Protein AF-A7TBE0-F1 (afdb_monomer_lite)

Radius of gyration: 13.87 Å; chains: 1; bounding box: 37×25×38 Å

Structure (mmCIF, N/CA/C/O backbone):
data_AF-A7TBE0-F1
#
_entry.id   AF-A7TBE0-F1
#
loop_
_atom_site.group_PDB
_atom_site.id
_atom_site.type_symbol
_atom_site.label_atom_id
_atom_site.label_alt_id
_atom_site.label_comp_id
_atom_site.label_asym_id
_atom_site.label_entity_id
_atom_site.label_seq_id
_atom_site.pdbx_PDB_ins_code
_atom_site.Cartn_x
_atom_site.Cartn_y
_atom_site.Cartn_z
_atom_site.occupancy
_atom_site.B_iso_or_equiv
_atom_site.auth_seq_id
_atom_site.auth_comp_id
_atom_site.auth_asym_id
_atom_site.auth_atom_id
_atom_site.pdbx_PDB_model_num
ATOM 1 N N . ASN A 1 1 ? -24.526 8.600 -1.212 1.00 87.75 1 ASN A N 1
ATOM 2 C CA . ASN A 1 1 ? -23.678 7.388 -1.228 1.00 87.75 1 ASN A CA 1
ATOM 3 C C . ASN A 1 1 ? -22.850 7.408 0.049 1.00 87.75 1 ASN A C 1
ATOM 5 O O . ASN A 1 1 ? -22.243 8.438 0.305 1.00 87.75 1 ASN A O 1
ATOM 9 N N . HIS A 1 2 ? -22.885 6.342 0.853 1.00 92.00 2 HIS A N 1
ATOM 10 C CA . HIS A 1 2 ? -22.177 6.249 2.141 1.00 92.00 2 HIS A CA 1
ATOM 11 C C . HIS A 1 2 ? -21.016 5.242 2.123 1.00 92.00 2 HIS A C 1
ATOM 13 O O . HIS A 1 2 ? -20.340 5.068 3.129 1.00 92.00 2 HIS A O 1
ATOM 19 N N . ASN A 1 3 ? -20.757 4.604 0.978 1.00 95.56 3 ASN A N 1
ATOM 20 C CA . ASN A 1 3 ? -19.673 3.642 0.820 1.00 95.56 3 ASN A CA 1
ATOM 21 C C . ASN A 1 3 ? -18.406 4.386 0.386 1.00 95.56 3 ASN A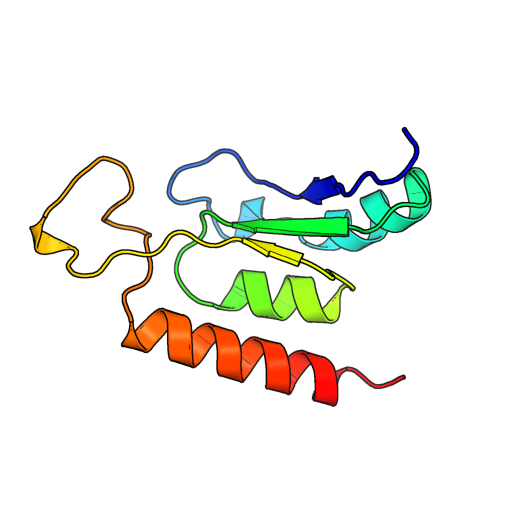 C 1
ATOM 23 O O . ASN A 1 3 ? -18.092 4.451 -0.802 1.00 95.56 3 ASN A O 1
ATOM 27 N N . ILE A 1 4 ? -17.736 5.014 1.352 1.00 97.12 4 ILE A N 1
ATOM 28 C CA . ILE A 1 4 ? -16.532 5.825 1.145 1.00 97.12 4 ILE A CA 1
ATOM 29 C C . ILE A 1 4 ? -15.374 5.198 1.926 1.00 97.12 4 ILE A C 1
ATOM 31 O O . ILE A 1 4 ? -15.546 4.795 3.076 1.00 97.12 4 ILE A O 1
ATOM 35 N N . ALA A 1 5 ? -14.198 5.145 1.303 1.00 98.31 5 ALA A N 1
ATOM 36 C CA . ALA A 1 5 ? -12.935 4.835 1.962 1.00 98.31 5 ALA A CA 1
ATOM 37 C C . ALA A 1 5 ? -11.954 5.998 1.767 1.00 98.31 5 ALA A C 1
ATOM 39 O O . ALA A 1 5 ? -11.985 6.663 0.730 1.00 98.31 5 ALA A O 1
ATOM 40 N N . LEU A 1 6 ? -11.092 6.244 2.755 1.00 98.62 6 LEU A N 1
ATOM 41 C CA . LEU A 1 6 ? -10.059 7.279 2.693 1.00 98.62 6 LEU A CA 1
ATOM 42 C C . LEU A 1 6 ? -8.671 6.648 2.736 1.00 98.62 6 LEU A C 1
ATOM 44 O O . LEU A 1 6 ? -8.303 5.988 3.705 1.00 98.62 6 LEU A O 1
ATOM 48 N N . LEU A 1 7 ? -7.878 6.880 1.695 1.00 98.75 7 LEU A N 1
ATOM 49 C CA . LEU A 1 7 ? -6.497 6.418 1.651 1.00 98.75 7 LEU A CA 1
ATOM 50 C C . LEU A 1 7 ? -5.571 7.555 2.058 1.00 98.75 7 LEU A C 1
ATOM 52 O O . LEU A 1 7 ? -5.553 8.617 1.435 1.00 98.75 7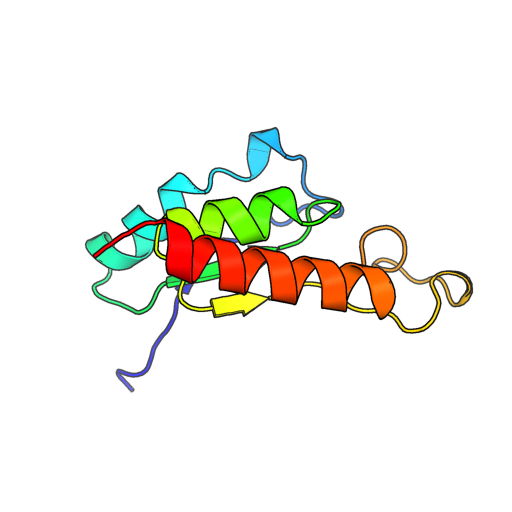 LEU A O 1
ATOM 56 N N . LYS A 1 8 ? -4.784 7.328 3.108 1.00 98.50 8 LYS A N 1
ATOM 57 C CA . LYS A 1 8 ? -3.675 8.209 3.437 1.00 98.50 8 LYS A CA 1
ATOM 58 C C . LYS A 1 8 ? -2.645 8.115 2.316 1.00 98.50 8 LYS A C 1
ATOM 60 O O . LYS A 1 8 ? -2.253 7.017 1.938 1.00 98.50 8 LYS A O 1
ATOM 65 N N . CYS A 1 9 ? -2.169 9.256 1.835 1.00 98.25 9 CYS A N 1
ATOM 66 C CA . CYS A 1 9 ? -1.201 9.334 0.747 1.00 98.25 9 CYS A CA 1
ATOM 67 C C . CYS A 1 9 ? -0.191 10.458 1.016 1.00 98.25 9 CYS A C 1
ATOM 69 O O . CYS A 1 9 ? -0.540 11.469 1.625 1.00 98.25 9 CYS A O 1
ATOM 71 N N . THR A 1 10 ? 1.063 10.255 0.609 1.00 97.88 10 THR A N 1
ATOM 72 C CA . THR A 1 10 ? 2.054 11.335 0.467 1.00 97.88 10 THR A CA 1
ATOM 73 C C . THR A 1 10 ? 2.287 11.524 -1.027 1.00 97.88 10 THR A C 1
ATOM 75 O O . THR A 1 10 ? 2.753 10.601 -1.694 1.00 97.88 10 THR A O 1
ATOM 78 N N . SER A 1 11 ? 1.951 12.699 -1.558 1.00 94.38 11 SER A N 1
ATOM 79 C CA . SER A 1 11 ? 2.035 13.001 -2.995 1.00 94.38 11 SER A CA 1
ATOM 80 C C . SER A 1 11 ? 3.457 13.388 -3.427 1.00 94.38 11 SER A C 1
ATOM 82 O O . SER A 1 11 ? 3.680 14.495 -3.912 1.00 94.38 11 SER A O 1
ATOM 84 N N . SER A 1 12 ? 4.404 12.466 -3.241 1.00 93.31 12 SER A N 1
ATOM 85 C CA . SER A 1 12 ? 5.827 12.581 -3.592 1.00 93.31 12 SER A CA 1
ATOM 86 C C . SER A 1 12 ? 6.288 11.270 -4.246 1.00 93.31 12 SER A C 1
ATOM 88 O O . SER A 1 12 ? 5.817 10.209 -3.846 1.00 93.31 12 SER A O 1
ATOM 90 N N . TYR A 1 13 ? 7.188 11.322 -5.237 1.00 94.50 13 TYR A N 1
ATOM 91 C CA . TYR A 1 13 ? 7.488 10.180 -6.120 1.00 94.50 13 TYR A CA 1
ATOM 92 C C . TYR A 1 13 ? 9.007 10.008 -6.363 1.00 94.50 13 TYR A C 1
ATOM 94 O O . TYR A 1 13 ? 9.563 10.681 -7.234 1.00 94.50 13 TYR A O 1
ATOM 102 N N . PRO A 1 14 ? 9.703 9.128 -5.614 1.00 94.94 14 PRO A N 1
ATOM 103 C CA . PRO A 1 14 ? 9.196 8.383 -4.462 1.00 94.94 14 PRO A CA 1
ATOM 104 C C . PRO A 1 14 ? 8.964 9.283 -3.242 1.00 94.94 14 PRO A C 1
ATOM 106 O O . PRO A 1 14 ? 9.642 10.293 -3.052 1.00 94.94 14 PRO A O 1
ATOM 109 N N . ALA A 1 15 ? 8.029 8.890 -2.381 1.00 96.88 15 ALA A N 1
ATOM 110 C CA . ALA A 1 15 ? 7.785 9.570 -1.118 1.00 96.88 15 ALA A CA 1
ATOM 111 C C . ALA A 1 15 ? 8.883 9.221 -0.092 1.00 96.88 15 ALA A C 1
ATOM 113 O O . ALA A 1 15 ? 9.176 8.032 0.096 1.00 96.88 15 ALA A O 1
ATOM 114 N N . PRO A 1 16 ? 9.480 10.218 0.593 1.00 97.62 16 PRO A N 1
ATOM 115 C CA . PRO A 1 16 ? 10.401 9.974 1.700 1.00 97.62 16 PRO A CA 1
ATOM 116 C C . PRO A 1 16 ? 9.717 9.197 2.830 1.00 97.62 16 PRO A C 1
ATOM 118 O O . PRO A 1 16 ? 8.544 9.422 3.142 1.00 97.62 16 PRO A O 1
ATOM 121 N N . ILE A 1 17 ? 10.440 8.270 3.461 1.00 97.25 17 ILE A N 1
ATOM 122 C CA . ILE A 1 17 ? 9.862 7.382 4.481 1.00 97.25 17 ILE A CA 1
ATOM 123 C C . ILE A 1 17 ? 9.459 8.151 5.748 1.00 97.25 17 ILE A C 1
ATOM 125 O O . ILE A 1 17 ? 8.457 7.835 6.387 1.00 97.25 17 ILE A O 1
ATOM 129 N N . GLU A 1 18 ? 10.200 9.204 6.076 1.00 97.19 18 GLU A N 1
ATOM 130 C CA . GLU A 1 18 ? 9.953 10.136 7.173 1.00 97.19 18 GLU A CA 1
ATOM 131 C C . GLU A 1 18 ? 8.688 10.984 6.964 1.00 97.19 18 GLU A C 1
ATOM 133 O O . GLU A 1 18 ? 8.045 11.382 7.933 1.00 97.19 18 GLU A O 1
ATOM 138 N N . GLU A 1 19 ? 8.269 11.185 5.712 1.00 97.44 19 GLU A N 1
ATOM 139 C CA . GLU A 1 19 ? 7.032 11.889 5.352 1.00 97.44 19 GLU A CA 1
ATOM 140 C C . GLU A 1 19 ? 5.825 10.946 5.256 1.00 97.44 19 GLU A C 1
ATOM 142 O O . GLU A 1 19 ? 4.695 11.378 5.008 1.00 97.44 19 GLU A O 1
ATOM 147 N N . ALA A 1 20 ? 6.030 9.640 5.450 1.00 97.75 20 ALA A N 1
ATOM 148 C CA . ALA A 1 20 ? 4.968 8.661 5.308 1.00 97.75 20 ALA A CA 1
ATOM 149 C C . ALA A 1 20 ? 3.882 8.844 6.384 1.00 97.75 20 ALA A C 1
ATOM 151 O O . ALA A 1 20 ? 2.710 8.741 6.058 1.00 97.75 20 ALA A O 1
ATOM 152 N N . ASN A 1 21 ? 4.216 9.152 7.642 1.00 97.56 21 ASN A N 1
ATOM 153 C CA . ASN A 1 21 ? 3.247 9.440 8.718 1.00 97.56 21 ASN A CA 1
ATOM 154 C C . ASN A 1 21 ? 2.032 8.473 8.776 1.00 97.56 21 ASN A C 1
ATOM 156 O O . ASN A 1 21 ? 0.879 8.862 8.570 1.00 97.56 21 ASN A O 1
ATOM 160 N N . MET A 1 22 ? 2.279 7.188 9.049 1.00 98.38 22 MET A N 1
ATOM 161 C CA . MET A 1 22 ? 1.219 6.164 9.072 1.00 98.38 22 MET A CA 1
ATOM 162 C C . MET A 1 22 ? 0.229 6.299 10.238 1.00 98.38 22 MET A C 1
ATOM 164 O O . MET A 1 22 ? -0.856 5.726 10.168 1.00 98.38 22 MET A O 1
ATOM 168 N N . CYS A 1 23 ? 0.525 7.107 11.264 1.00 98.06 23 CYS A N 1
ATOM 169 C CA . CYS A 1 23 ? -0.430 7.427 12.335 1.00 98.06 23 CYS A CA 1
ATOM 170 C C . CYS A 1 23 ? -1.745 8.011 11.786 1.00 98.06 23 CYS A C 1
ATOM 172 O O . CYS A 1 23 ? -2.814 7.791 12.353 1.00 98.06 23 CYS A O 1
ATOM 174 N N . MET A 1 24 ? -1.670 8.698 10.641 1.00 98.19 24 MET A N 1
ATOM 175 C CA . MET A 1 24 ? -2.821 9.265 9.941 1.00 98.19 24 MET A CA 1
ATOM 176 C C . MET A 1 24 ? -3.826 8.209 9.459 1.00 98.19 24 MET A C 1
ATOM 178 O O . MET A 1 24 ? -5.001 8.525 9.325 1.00 98.19 24 MET A O 1
ATOM 182 N N . VAL A 1 25 ? -3.416 6.958 9.215 1.00 98.50 25 VAL A N 1
ATOM 183 C CA . VAL A 1 25 ? -4.348 5.883 8.818 1.00 98.50 25 VAL A CA 1
ATOM 184 C C . VAL A 1 25 ? -5.418 5.684 9.893 1.00 98.50 25 VAL A C 1
ATOM 186 O O . VAL A 1 25 ? -6.611 5.667 9.585 1.00 98.50 25 VAL A O 1
ATOM 189 N N . LYS A 1 26 ? -4.995 5.591 11.157 1.00 97.62 26 LYS A N 1
ATOM 190 C CA . LYS A 1 26 ? -5.898 5.455 12.301 1.00 97.62 26 LYS A CA 1
ATOM 191 C C . LYS A 1 26 ? -6.741 6.716 12.503 1.00 97.62 26 LYS A C 1
ATOM 193 O O . LYS A 1 26 ? -7.957 6.621 12.634 1.00 97.62 26 LYS A O 1
ATOM 198 N N . ASP A 1 27 ? -6.108 7.887 12.442 1.00 98.44 27 ASP A N 1
ATOM 199 C CA . ASP A 1 27 ? -6.787 9.183 12.574 1.00 98.44 27 ASP A CA 1
ATOM 200 C C . ASP A 1 27 ? -7.903 9.377 11.533 1.00 98.44 27 ASP A C 1
ATOM 202 O O . ASP A 1 27 ? -9.005 9.793 11.882 1.00 98.44 27 ASP A O 1
ATOM 206 N N . LEU A 1 28 ? -7.662 9.027 10.263 1.00 98.56 28 LEU A N 1
ATOM 207 C CA . LEU A 1 28 ? -8.674 9.114 9.206 1.00 98.56 28 LEU A CA 1
ATOM 208 C C . LEU A 1 28 ? -9.869 8.190 9.473 1.00 98.56 28 LEU A C 1
ATOM 210 O O . LEU A 1 28 ? -11.008 8.605 9.261 1.00 98.56 28 LEU A O 1
ATOM 214 N N . ALA A 1 29 ? -9.625 6.961 9.942 1.00 98.31 29 ALA A N 1
ATOM 215 C CA . ALA A 1 29 ? -10.700 6.029 10.280 1.00 98.31 29 ALA A CA 1
ATOM 216 C C . ALA A 1 29 ? -11.571 6.568 11.422 1.00 98.31 29 ALA A C 1
ATOM 218 O O . ALA A 1 29 ? -12.794 6.593 11.301 1.00 98.31 29 ALA A O 1
ATOM 219 N N . GLU A 1 30 ? -10.947 7.038 12.504 1.00 98.06 30 GLU A N 1
ATOM 220 C CA . GLU A 1 30 ? -11.645 7.522 13.700 1.00 98.06 30 GLU A CA 1
ATOM 221 C C . GLU A 1 30 ? -12.370 8.847 13.446 1.00 98.06 30 GLU A C 1
ATOM 223 O O . GLU A 1 30 ? -13.548 8.985 13.775 1.00 98.06 30 GLU A O 1
ATOM 228 N N . ARG A 1 31 ? -11.696 9.819 12.819 1.00 98.38 31 ARG A N 1
ATOM 229 C CA . ARG A 1 31 ? -12.241 11.164 12.593 1.00 98.38 31 ARG A CA 1
ATOM 230 C C . ARG A 1 31 ? -13.443 11.159 11.657 1.00 98.38 31 ARG A C 1
ATOM 232 O O . ARG A 1 31 ? -14.363 11.950 11.851 1.00 98.38 31 ARG A O 1
ATOM 239 N N . PHE A 1 32 ? -13.417 10.314 10.630 1.00 97.81 32 PHE A N 1
ATOM 240 C CA . PHE A 1 32 ? -14.452 10.302 9.597 1.00 97.81 32 PHE A CA 1
ATOM 241 C C . PHE A 1 32 ? -15.408 9.111 9.702 1.00 97.81 32 PHE A C 1
ATOM 243 O O . PHE A 1 32 ? -16.399 9.087 8.978 1.00 97.81 32 PHE A O 1
ATOM 250 N N . ASN A 1 33 ? -15.158 8.162 10.614 1.00 97.38 33 ASN A N 1
ATOM 251 C CA . ASN A 1 33 ? -15.933 6.928 10.769 1.00 97.38 33 ASN A CA 1
ATOM 252 C C . ASN A 1 33 ? -16.086 6.167 9.436 1.00 97.38 33 ASN A C 1
ATOM 254 O O . ASN A 1 33 ? -17.189 5.822 9.007 1.00 97.38 33 ASN A O 1
ATOM 258 N N . VAL A 1 34 ? -14.958 5.952 8.756 1.00 98.12 34 VAL A N 1
ATOM 259 C CA . VAL A 1 34 ? -14.869 5.288 7.445 1.00 98.12 34 VAL A CA 1
ATOM 260 C C . VAL A 1 34 ? -13.773 4.231 7.439 1.00 98.12 34 VAL A C 1
ATOM 262 O O . VAL A 1 34 ? -12.883 4.220 8.289 1.00 98.12 34 VAL A O 1
ATOM 265 N N . ILE A 1 35 ? -13.797 3.366 6.426 1.00 98.31 35 ILE A N 1
ATOM 266 C CA . ILE A 1 35 ? -12.651 2.510 6.122 1.00 98.31 35 ILE A CA 1
ATOM 267 C C . ILE A 1 35 ? -11.477 3.405 5.715 1.00 98.31 35 ILE A C 1
ATOM 269 O O . ILE A 1 35 ? -11.610 4.222 4.802 1.00 98.31 35 ILE A O 1
ATOM 273 N N . SER A 1 36 ? -10.325 3.229 6.359 1.00 98.62 36 SER A N 1
ATOM 274 C CA . SER A 1 36 ? -9.088 3.887 5.953 1.00 98.62 36 SER A CA 1
ATOM 275 C C . SER A 1 36 ? -8.064 2.903 5.396 1.00 98.62 36 SER A C 1
ATOM 277 O O . SER A 1 36 ? -8.110 1.691 5.633 1.0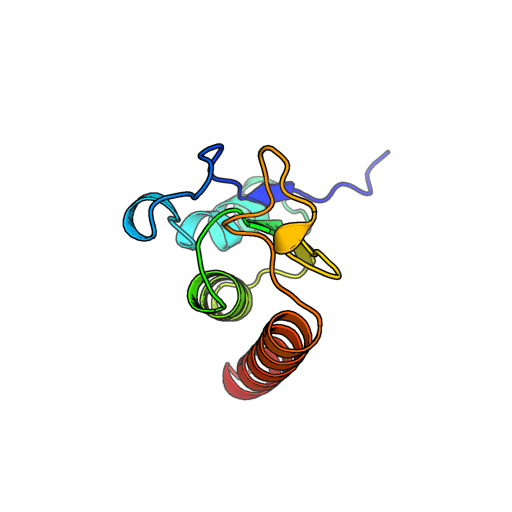0 98.62 36 SER A O 1
ATOM 279 N N . GLY A 1 37 ? -7.128 3.432 4.620 1.00 98.81 37 GLY A N 1
ATOM 280 C CA . GLY A 1 37 ? -6.039 2.664 4.041 1.00 98.81 37 GLY A CA 1
ATOM 281 C C . GLY A 1 37 ? -4.858 3.537 3.646 1.00 98.81 37 GLY A C 1
ATOM 282 O O . GLY A 1 37 ? -4.723 4.671 4.106 1.00 98.81 37 GLY A O 1
ATOM 283 N N . LEU A 1 38 ? -4.017 2.998 2.778 1.00 98.88 38 LEU A N 1
ATOM 284 C CA . LEU A 1 38 ? -2.802 3.615 2.271 1.00 98.88 38 LEU A CA 1
ATOM 285 C C . LEU A 1 38 ? -2.811 3.595 0.738 1.00 98.88 38 LEU A C 1
ATOM 287 O O . LEU A 1 38 ? -3.070 2.548 0.150 1.00 98.88 38 LEU A O 1
ATOM 291 N N . SER A 1 39 ? -2.466 4.725 0.123 1.00 98.69 39 SER A N 1
ATOM 292 C CA . SER A 1 39 ? -1.947 4.802 -1.248 1.00 98.69 39 SER A CA 1
ATOM 293 C C . SER A 1 39 ? -0.479 5.216 -1.155 1.00 98.69 39 SER A C 1
ATOM 295 O O . SER A 1 39 ? -0.152 6.240 -0.543 1.00 98.69 39 SER A O 1
ATOM 297 N N . ASP A 1 40 ? 0.409 4.332 -1.613 1.00 98.62 40 ASP A N 1
ATOM 298 C CA . ASP A 1 40 ? 1.827 4.354 -1.273 1.00 98.62 40 ASP A CA 1
ATOM 299 C C . ASP A 1 40 ? 2.744 4.642 -2.461 1.00 98.62 40 ASP A C 1
ATOM 301 O O . ASP A 1 40 ? 2.716 3.955 -3.486 1.00 98.62 40 ASP A O 1
ATOM 305 N N . HIS A 1 41 ? 3.655 5.588 -2.243 1.00 98.12 41 HIS A N 1
ATOM 306 C CA . HIS A 1 41 ? 4.698 5.985 -3.185 1.00 98.12 41 HIS A CA 1
ATOM 307 C C . HIS A 1 41 ? 6.106 5.852 -2.589 1.00 98.12 41 HIS A C 1
ATOM 309 O O . HIS A 1 41 ? 7.071 6.315 -3.196 1.00 98.12 41 HIS A O 1
ATOM 315 N N . THR A 1 42 ? 6.271 5.261 -1.396 1.00 98.31 42 THR A N 1
ATOM 316 C CA . THR A 1 42 ? 7.618 5.028 -0.855 1.00 9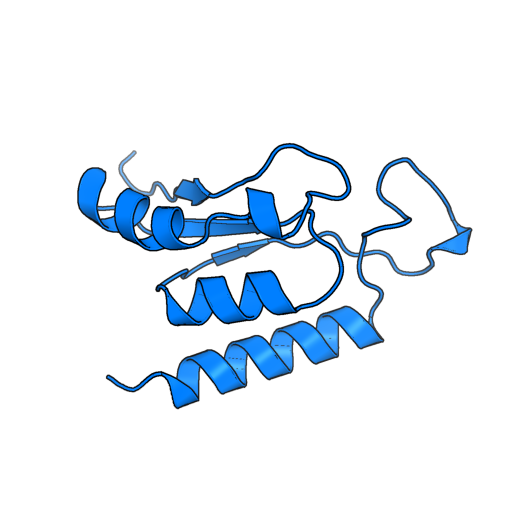8.31 42 THR A CA 1
ATOM 317 C C . THR A 1 42 ? 8.310 3.871 -1.569 1.00 98.31 42 THR A C 1
ATOM 319 O O . THR A 1 42 ? 7.681 3.035 -2.219 1.00 98.31 42 THR A O 1
ATOM 322 N N . MET A 1 43 ? 9.621 3.751 -1.377 1.00 97.94 43 MET A N 1
ATOM 323 C CA . MET A 1 43 ? 10.352 2.545 -1.767 1.00 97.94 43 MET A CA 1
ATOM 324 C C . MET A 1 43 ? 10.008 1.364 -0.847 1.00 97.94 43 MET A C 1
ATOM 326 O O . MET A 1 43 ? 9.803 1.538 0.356 1.00 97.94 43 MET A O 1
ATOM 330 N N . GLY A 1 44 ? 9.994 0.149 -1.403 1.00 97.50 44 GLY A N 1
ATOM 331 C CA . GLY A 1 44 ? 9.908 -1.096 -0.632 1.00 97.50 44 GLY A CA 1
ATOM 332 C C . GLY A 1 44 ? 8.587 -1.309 0.121 1.00 97.50 44 GLY A C 1
ATOM 333 O O . GLY A 1 44 ? 7.581 -0.657 -0.154 1.00 97.50 44 GLY A O 1
ATOM 334 N N . ALA A 1 45 ? 8.585 -2.276 1.044 1.00 98.62 45 ALA A N 1
ATOM 335 C CA . ALA A 1 45 ? 7.377 -2.804 1.692 1.00 98.62 45 ALA A CA 1
ATOM 336 C C . ALA A 1 45 ? 7.141 -2.301 3.129 1.00 98.62 45 ALA A C 1
ATOM 338 O O . ALA A 1 45 ? 6.108 -2.608 3.721 1.00 98.62 45 ALA A O 1
ATOM 339 N N . THR A 1 46 ? 8.067 -1.526 3.701 1.00 98.69 46 THR A N 1
ATOM 340 C CA . THR A 1 46 ? 7.995 -1.099 5.108 1.00 98.69 46 THR A CA 1
ATOM 341 C C . THR A 1 46 ? 6.714 -0.327 5.416 1.00 98.69 46 THR A C 1
ATOM 343 O O . THR A 1 46 ? 6.031 -0.633 6.391 1.00 98.69 46 THR A O 1
ATOM 346 N N . VAL A 1 47 ? 6.353 0.649 4.580 1.00 98.69 47 VAL A N 1
ATOM 347 C CA . VAL A 1 47 ? 5.179 1.504 4.812 1.00 98.69 47 VAL A CA 1
ATOM 348 C C . VAL A 1 47 ? 3.857 0.726 4.702 1.00 98.69 47 VAL A C 1
ATOM 350 O O . VAL A 1 47 ? 3.055 0.841 5.628 1.00 98.69 47 VAL A O 1
ATOM 353 N N . PRO A 1 48 ? 3.639 -0.145 3.696 1.00 98.81 48 PRO A N 1
ATOM 354 C CA . PRO A 1 48 ? 2.493 -1.056 3.651 1.00 98.81 48 PRO A CA 1
ATOM 355 C C . PRO A 1 48 ? 2.326 -1.929 4.902 1.00 98.81 48 PRO A C 1
ATOM 357 O O . PRO A 1 48 ? 1.214 -2.092 5.413 1.00 98.81 48 PRO A O 1
ATOM 360 N N . ILE A 1 49 ? 3.431 -2.462 5.431 1.00 98.75 49 ILE A N 1
ATOM 361 C CA . ILE A 1 49 ? 3.432 -3.295 6.641 1.00 98.75 49 ILE A CA 1
ATOM 362 C C . ILE A 1 49 ? 3.034 -2.463 7.868 1.00 98.75 49 ILE A C 1
ATOM 364 O O . ILE A 1 49 ? 2.145 -2.856 8.624 1.00 98.75 49 ILE A O 1
ATOM 368 N N . VAL A 1 50 ? 3.643 -1.286 8.048 1.00 98.56 50 VAL A N 1
ATOM 369 C CA . VAL A 1 50 ? 3.330 -0.385 9.170 1.00 98.56 50 VAL A CA 1
ATOM 370 C C . VAL A 1 50 ? 1.887 0.120 9.090 1.00 98.56 50 VAL A C 1
ATOM 372 O O . VAL A 1 50 ? 1.197 0.158 10.106 1.00 98.56 50 VAL A O 1
ATOM 375 N N . ALA A 1 51 ? 1.396 0.458 7.895 1.00 98.62 51 ALA A N 1
ATOM 376 C CA . ALA A 1 51 ? 0.007 0.860 7.684 1.00 98.62 51 ALA A CA 1
ATOM 377 C C . ALA A 1 51 ? -0.971 -0.239 8.106 1.00 98.62 51 ALA A C 1
ATOM 379 O O . ALA A 1 51 ? -1.959 0.045 8.781 1.00 98.62 51 ALA A O 1
ATOM 380 N N . THR A 1 52 ? -0.665 -1.492 7.754 1.00 98.50 52 THR A N 1
ATOM 381 C CA . THR A 1 52 ? -1.453 -2.667 8.156 1.00 98.50 52 THR A CA 1
ATOM 382 C C . THR A 1 52 ? -1.522 -2.778 9.678 1.00 98.50 52 THR A C 1
ATOM 384 O O . THR A 1 52 ? -2.612 -2.900 10.236 1.00 98.50 52 THR A O 1
ATOM 387 N N . ALA A 1 53 ? -0.382 -2.639 10.362 1.00 97.88 53 ALA A N 1
ATOM 388 C CA . ALA A 1 53 ? -0.326 -2.655 11.824 1.00 97.88 53 ALA A CA 1
ATOM 389 C C . ALA A 1 53 ? -1.091 -1.491 12.482 1.00 97.88 53 ALA A C 1
ATOM 391 O O . ALA A 1 53 ? -1.573 -1.623 13.604 1.00 97.88 53 ALA A O 1
ATOM 392 N N . LEU A 1 54 ? -1.242 -0.365 11.780 1.00 97.75 54 LEU A N 1
ATOM 393 C CA . LEU A 1 54 ? -2.002 0.805 12.231 1.00 97.75 54 LEU A CA 1
ATOM 394 C C . LEU A 1 54 ? -3.462 0.816 11.749 1.00 97.75 54 LEU A C 1
ATOM 396 O O . LEU A 1 54 ? -4.152 1.826 11.889 1.00 97.75 54 LEU A O 1
ATOM 400 N N . GLY A 1 55 ? -3.953 -0.314 11.234 1.00 97.12 55 GLY A N 1
ATOM 401 C CA . GLY A 1 55 ? -5.370 -0.531 10.956 1.00 97.12 55 GLY A CA 1
ATOM 402 C C . GLY A 1 55 ? -5.806 -0.276 9.515 1.00 97.12 55 GLY A C 1
ATOM 403 O O . GLY A 1 55 ? -7.009 -0.336 9.252 1.00 97.12 55 GLY A O 1
ATOM 404 N N . ALA A 1 56 ? -4.877 -0.040 8.580 1.00 98.44 56 ALA A N 1
ATOM 405 C CA . ALA A 1 56 ? -5.205 0.071 7.159 1.00 98.44 56 ALA A CA 1
ATOM 406 C C . ALA A 1 56 ? -5.951 -1.181 6.681 1.00 98.44 56 ALA A C 1
ATOM 408 O O . ALA A 1 56 ? -5.524 -2.310 6.926 1.00 98.44 56 ALA A O 1
ATOM 409 N N . LYS A 1 57 ? -7.058 -0.983 5.962 1.00 98.19 57 LYS A N 1
ATOM 410 C CA . LYS A 1 57 ? -7.838 -2.070 5.342 1.00 98.19 57 LYS A CA 1
ATOM 411 C C . LYS A 1 57 ? -7.643 -2.165 3.833 1.00 98.19 57 LYS A C 1
ATOM 413 O O . LYS A 1 57 ? -8.089 -3.128 3.217 1.00 98.19 57 LYS A O 1
ATOM 418 N N . ILE A 1 58 ? -6.990 -1.167 3.246 1.00 98.75 58 ILE A N 1
ATOM 419 C CA . ILE A 1 58 ? -6.683 -1.078 1.821 1.00 98.75 58 ILE A CA 1
ATOM 420 C C . ILE A 1 58 ? -5.224 -0.644 1.702 1.00 98.75 58 ILE A C 1
ATOM 422 O O . ILE A 1 58 ? -4.818 0.311 2.363 1.00 98.75 58 ILE A O 1
ATOM 426 N N . ILE A 1 59 ? -4.458 -1.345 0.872 1.00 98.88 59 ILE A N 1
ATOM 427 C CA . ILE A 1 59 ? -3.094 -0.985 0.488 1.00 98.88 59 ILE A CA 1
ATOM 428 C C . ILE A 1 59 ? -3.080 -0.867 -1.033 1.00 98.88 59 ILE A C 1
ATOM 430 O O . ILE A 1 59 ? -3.402 -1.827 -1.732 1.00 98.88 59 ILE A O 1
ATOM 434 N N . GLU A 1 60 ? -2.696 0.298 -1.531 1.00 98.81 60 GLU A N 1
ATOM 435 C CA . GLU A 1 60 ? -2.451 0.572 -2.940 1.00 98.81 60 GLU A CA 1
ATOM 436 C C . GLU A 1 60 ? -0.960 0.872 -3.132 1.00 98.81 60 GLU A C 1
ATOM 438 O O . GLU A 1 60 ? -0.357 1.604 -2.345 1.00 98.81 60 GLU A O 1
ATOM 443 N N . LYS A 1 61 ? -0.356 0.262 -4.155 1.00 98.62 61 LYS A N 1
ATOM 444 C CA . LYS A 1 61 ? 1.077 0.334 -4.447 1.00 98.62 61 LYS A CA 1
ATOM 445 C C . LYS A 1 61 ? 1.285 0.239 -5.953 1.00 98.62 61 LYS A C 1
ATOM 447 O O . LYS A 1 61 ? 0.630 -0.569 -6.612 1.00 98.62 61 LYS A O 1
ATOM 452 N N . HIS A 1 62 ? 2.217 1.024 -6.484 1.00 98.12 62 HIS A N 1
ATOM 453 C CA . HIS A 1 62 ? 2.575 0.942 -7.896 1.00 98.12 62 HIS A CA 1
ATOM 454 C C . HIS A 1 62 ? 3.221 -0.405 -8.243 1.00 98.12 62 HIS A C 1
ATOM 456 O O . HIS A 1 62 ? 4.054 -0.928 -7.497 1.00 98.12 62 HIS A O 1
ATOM 462 N N . PHE A 1 63 ? 2.856 -0.932 -9.409 1.00 98.12 63 PHE A N 1
ATOM 463 C CA . PHE A 1 63 ? 3.304 -2.217 -9.930 1.00 98.12 63 PHE A CA 1
ATOM 464 C C . PHE A 1 63 ? 3.816 -2.066 -11.362 1.00 98.12 63 PHE A C 1
ATOM 466 O O . PHE A 1 63 ? 3.227 -1.332 -12.156 1.00 98.12 63 PHE A O 1
ATOM 473 N N . ILE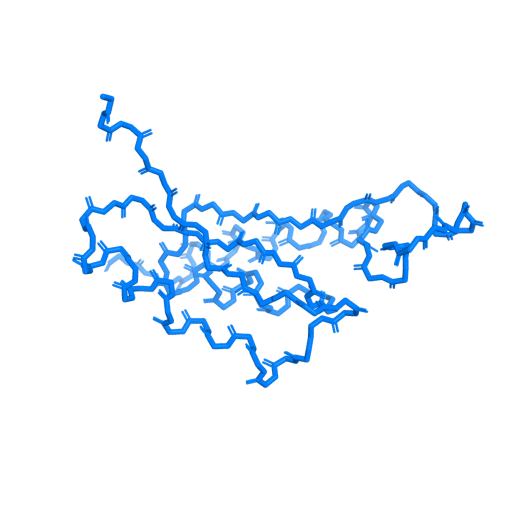 A 1 64 ? 4.880 -2.787 -11.711 1.00 97.62 64 ILE A N 1
ATOM 474 C CA . ILE A 1 64 ? 5.431 -2.811 -13.066 1.00 97.62 64 ILE A CA 1
ATOM 475 C C . ILE A 1 64 ? 5.964 -4.202 -13.415 1.00 97.62 64 ILE A C 1
ATOM 477 O O . ILE A 1 64 ? 6.567 -4.868 -12.587 1.00 97.62 64 ILE A O 1
ATOM 481 N N . LEU A 1 65 ? 5.769 -4.648 -14.656 1.00 96.75 65 LEU A N 1
ATOM 482 C CA . LEU A 1 65 ? 6.301 -5.941 -15.105 1.00 96.75 65 LEU A CA 1
ATOM 483 C C . LEU A 1 65 ? 7.822 -5.897 -15.298 1.00 96.75 65 LEU A C 1
ATOM 485 O O . LEU A 1 65 ? 8.526 -6.826 -14.916 1.00 96.75 65 LEU A O 1
ATOM 489 N N . ASP A 1 66 ? 8.325 -4.800 -15.862 1.00 93.69 66 ASP A N 1
ATOM 490 C CA . ASP A 1 66 ? 9.749 -4.567 -16.078 1.00 93.69 66 ASP A CA 1
ATOM 491 C C . ASP A 1 66 ? 10.064 -3.070 -15.963 1.00 93.69 66 ASP A C 1
ATOM 493 O O . ASP A 1 66 ? 9.514 -2.241 -16.689 1.00 93.69 66 ASP A O 1
ATOM 497 N N . ARG A 1 67 ? 10.982 -2.716 -15.057 1.00 93.56 67 ARG A N 1
ATOM 498 C CA . ARG A 1 67 ? 11.430 -1.331 -14.852 1.00 93.56 67 ARG A CA 1
ATOM 499 C C . ARG A 1 67 ? 12.189 -0.762 -16.048 1.00 93.56 67 ARG A C 1
ATOM 501 O O . ARG A 1 67 ? 12.260 0.458 -16.178 1.00 93.56 67 ARG A O 1
ATOM 508 N N . SER A 1 68 ? 12.732 -1.613 -16.922 1.00 94.12 68 SER A N 1
ATOM 509 C CA . SER A 1 68 ? 13.445 -1.187 -18.130 1.00 94.12 68 SER A CA 1
ATOM 510 C C . SER A 1 68 ? 12.540 -0.460 -19.134 1.00 94.12 68 SER A C 1
ATOM 512 O O . SER A 1 68 ? 13.028 0.362 -19.907 1.00 94.12 68 SER A O 1
ATOM 514 N N . ILE A 1 69 ? 11.219 -0.687 -19.058 1.00 91.19 69 ILE A N 1
ATOM 515 C CA . ILE A 1 69 ? 10.197 0.024 -19.845 1.00 91.19 69 ILE A CA 1
ATOM 516 C C . ILE A 1 69 ? 10.236 1.538 -19.557 1.00 91.19 69 ILE A C 1
ATOM 518 O O . ILE A 1 69 ? 9.882 2.346 -20.417 1.00 91.19 69 ILE A O 1
ATOM 522 N N . GLY A 1 70 ? 10.715 1.933 -18.373 1.00 91.31 70 GLY A N 1
ATOM 523 C CA . GLY A 1 70 ? 10.794 3.325 -17.954 1.00 91.31 70 GLY A CA 1
ATOM 524 C C . GLY A 1 70 ? 9.419 3.938 -17.682 1.00 91.31 70 GLY A C 1
ATOM 525 O O . GLY A 1 70 ? 8.433 3.242 -17.450 1.00 91.31 70 GLY A O 1
ATOM 526 N N . GLY A 1 71 ? 9.366 5.268 -17.680 1.00 93.25 71 GLY A N 1
ATOM 527 C CA . GLY A 1 71 ? 8.188 6.037 -17.280 1.00 93.25 71 GLY A CA 1
ATOM 528 C C . GLY A 1 71 ? 8.371 6.720 -15.922 1.00 93.25 71 GLY A C 1
ATOM 529 O O . GLY A 1 71 ? 9.291 6.375 -15.175 1.00 93.25 71 GLY A O 1
ATOM 530 N N . PRO A 1 72 ? 7.520 7.712 -15.608 1.00 92.19 72 PRO A N 1
ATOM 531 C CA . PRO A 1 72 ? 7.678 8.552 -14.420 1.00 92.19 72 PRO A CA 1
ATOM 532 C C . PRO A 1 72 ? 7.635 7.752 -13.111 1.00 92.19 72 PRO A C 1
ATOM 534 O O . PRO A 1 72 ? 8.308 8.127 -12.155 1.00 92.19 72 PRO A O 1
ATOM 537 N N . ASP A 1 73 ? 6.932 6.614 -13.107 1.00 95.06 73 ASP A N 1
ATOM 538 C CA . ASP A 1 73 ? 6.697 5.820 -11.899 1.00 95.06 73 ASP A CA 1
ATOM 539 C C . ASP A 1 73 ? 7.574 4.563 -11.784 1.00 95.06 73 ASP A C 1
ATOM 541 O O . ASP A 1 73 ? 7.520 3.829 -10.793 1.00 95.06 73 ASP A O 1
ATOM 545 N N . ALA A 1 74 ? 8.393 4.273 -12.799 1.00 95.38 74 ALA A N 1
ATOM 546 C CA . ALA A 1 74 ? 9.082 2.987 -12.915 1.00 95.38 74 ALA A CA 1
ATOM 547 C C . ALA A 1 74 ? 10.103 2.734 -11.796 1.00 95.38 74 ALA A C 1
ATOM 549 O O . ALA A 1 74 ? 10.279 1.595 -11.366 1.00 95.38 74 ALA A O 1
ATOM 550 N N . SER A 1 75 ? 10.770 3.783 -11.308 1.00 92.56 75 SER A N 1
ATOM 551 C CA . SER A 1 75 ? 11.854 3.659 -10.326 1.00 92.56 75 SER A CA 1
ATOM 552 C C . SER A 1 75 ? 11.382 3.163 -8.956 1.00 92.56 75 SER A C 1
ATOM 554 O O . SER A 1 75 ? 12.144 2.478 -8.275 1.00 92.56 75 SER A O 1
ATOM 556 N N . PHE A 1 76 ? 10.140 3.466 -8.568 1.00 94.38 76 PHE A N 1
ATOM 557 C CA . PHE A 1 76 ? 9.575 3.102 -7.263 1.00 94.38 76 PHE A CA 1
ATOM 558 C C . PHE A 1 76 ? 8.437 2.076 -7.336 1.00 94.38 76 PHE A C 1
ATOM 560 O O . PHE A 1 76 ? 8.055 1.514 -6.308 1.00 94.38 76 PHE A O 1
ATOM 567 N N . SER A 1 77 ? 7.922 1.790 -8.535 1.00 97.81 77 SER A N 1
ATOM 568 C CA . SER A 1 77 ? 7.002 0.674 -8.773 1.00 97.81 77 SER A CA 1
ATOM 569 C C . SER A 1 77 ? 7.649 -0.657 -8.390 1.00 97.81 77 SER A C 1
ATOM 571 O O . SER A 1 77 ? 8.831 -0.874 -8.666 1.00 97.81 77 SER A O 1
ATOM 573 N N . MET A 1 78 ? 6.882 -1.560 -7.781 1.00 98.19 78 MET A N 1
ATOM 574 C CA . MET A 1 78 ? 7.334 -2.917 -7.461 1.00 98.19 78 MET A CA 1
ATOM 575 C C . MET A 1 78 ? 7.177 -3.851 -8.655 1.00 98.19 78 MET A C 1
ATOM 577 O O . MET A 1 78 ? 6.168 -3.788 -9.357 1.00 98.19 78 MET A O 1
ATOM 581 N N . ASN A 1 79 ? 8.144 -4.742 -8.856 1.00 97.81 79 ASN A N 1
ATOM 582 C CA . ASN A 1 79 ? 7.978 -5.853 -9.789 1.00 97.81 79 ASN A CA 1
ATOM 583 C C . ASN A 1 79 ? 7.176 -7.013 -9.168 1.00 97.81 79 ASN A C 1
ATOM 585 O O . ASN A 1 79 ? 6.772 -6.954 -8.006 1.00 97.81 79 ASN A O 1
ATOM 589 N N . GLU A 1 80 ? 6.934 -8.073 -9.943 1.00 98.06 80 GLU A N 1
ATOM 590 C CA . GLU A 1 80 ? 6.188 -9.258 -9.492 1.00 98.06 80 GLU A CA 1
ATOM 591 C C . GLU A 1 80 ? 6.749 -9.884 -8.210 1.00 98.06 80 GLU A C 1
ATOM 593 O O . GLU A 1 80 ? 5.990 -10.175 -7.280 1.00 98.06 80 GLU A O 1
ATOM 598 N N . GLU A 1 81 ? 8.068 -10.045 -8.126 1.00 98.38 81 GLU A N 1
ATOM 599 C CA . GLU A 1 81 ? 8.735 -10.651 -6.972 1.00 98.38 81 GLU A CA 1
ATOM 600 C C . GLU A 1 81 ? 8.574 -9.790 -5.710 1.00 98.38 81 GLU A C 1
ATOM 602 O O . GLU A 1 81 ? 8.133 -10.273 -4.663 1.00 98.38 81 GLU A O 1
ATOM 607 N N . GLU A 1 82 ? 8.868 -8.495 -5.812 1.00 98.56 82 GLU A N 1
ATOM 608 C CA . GLU A 1 82 ? 8.789 -7.553 -4.694 1.00 98.56 82 GLU A CA 1
ATOM 609 C C . GLU A 1 82 ? 7.349 -7.336 -4.226 1.00 98.56 82 GLU A C 1
ATOM 611 O O . GLU A 1 82 ? 7.093 -7.284 -3.021 1.00 98.56 82 GLU A O 1
ATOM 616 N N . PHE A 1 83 ? 6.398 -7.239 -5.159 1.00 98.75 83 PHE A N 1
ATOM 617 C CA . PHE A 1 83 ? 4.984 -7.082 -4.832 1.00 98.75 83 PHE A CA 1
ATOM 618 C C . PHE A 1 83 ? 4.452 -8.341 -4.138 1.00 98.75 83 PHE A C 1
ATOM 620 O O . PHE A 1 83 ? 3.752 -8.244 -3.129 1.00 98.75 83 PHE A O 1
ATOM 627 N N . THR A 1 84 ? 4.842 -9.531 -4.609 1.00 98.75 84 THR A N 1
ATOM 628 C CA . THR A 1 84 ? 4.507 -10.805 -3.952 1.00 98.75 8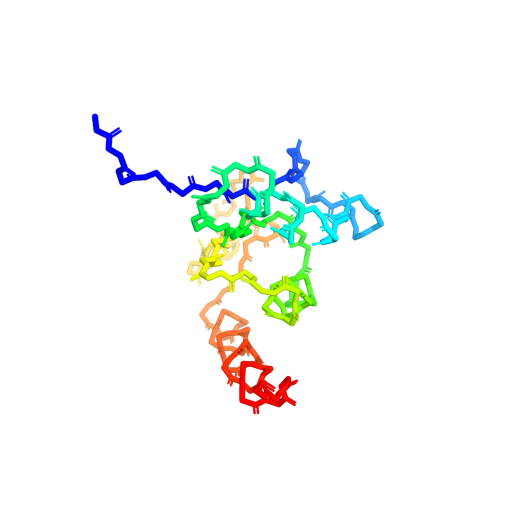4 THR A CA 1
ATOM 629 C C . THR A 1 84 ? 5.074 -10.863 -2.533 1.00 98.75 84 THR A C 1
ATOM 631 O O . THR A 1 84 ? 4.359 -11.222 -1.591 1.00 98.75 84 THR A O 1
ATOM 634 N N . ALA A 1 85 ? 6.334 -10.457 -2.351 1.00 98.88 85 ALA A N 1
ATOM 635 C CA . ALA A 1 85 ? 6.966 -10.384 -1.037 1.00 98.88 85 ALA A CA 1
ATOM 636 C C . ALA A 1 85 ? 6.257 -9.380 -0.108 1.00 98.88 85 ALA A C 1
ATOM 638 O O . ALA A 1 85 ? 6.001 -9.698 1.056 1.00 98.88 85 ALA A O 1
ATOM 639 N N . MET A 1 86 ? 5.870 -8.206 -0.622 1.00 98.81 86 MET A N 1
ATOM 640 C CA . MET A 1 86 ? 5.092 -7.208 0.118 1.00 98.81 86 MET A CA 1
ATOM 641 C C . MET A 1 86 ? 3.742 -7.775 0.565 1.00 98.81 86 MET A C 1
ATOM 643 O O . MET A 1 86 ? 3.394 -7.654 1.738 1.00 98.81 86 MET A O 1
ATOM 647 N N . VAL A 1 87 ? 2.989 -8.419 -0.334 1.00 98.88 87 VAL A N 1
ATOM 648 C CA . VAL A 1 87 ? 1.686 -9.022 -0.007 1.00 98.88 87 VAL A CA 1
ATOM 649 C C . VAL A 1 87 ? 1.835 -10.071 1.091 1.00 98.88 87 VAL A C 1
ATOM 651 O O . VAL A 1 87 ? 1.055 -10.070 2.045 1.00 98.88 87 VAL A O 1
ATOM 654 N N . LYS A 1 88 ? 2.850 -10.938 0.999 1.00 98.88 88 LYS A N 1
ATOM 655 C CA . LYS A 1 88 ? 3.136 -11.928 2.043 1.00 98.88 88 LYS A CA 1
ATOM 656 C C . LYS A 1 88 ? 3.387 -11.252 3.393 1.00 98.88 88 LYS A C 1
ATOM 658 O O . LYS A 1 88 ? 2.727 -11.607 4.367 1.00 98.88 88 LYS A O 1
ATOM 663 N N . ALA A 1 89 ? 4.266 -10.252 3.437 1.00 98.88 89 ALA A N 1
ATOM 664 C CA . ALA A 1 89 ? 4.601 -9.541 4.668 1.00 98.88 89 ALA A CA 1
ATOM 665 C C . ALA A 1 89 ? 3.399 -8.782 5.263 1.00 98.88 89 ALA A C 1
ATOM 667 O O . ALA A 1 89 ? 3.202 -8.801 6.475 1.00 98.88 89 ALA A O 1
ATOM 668 N N . VAL A 1 90 ? 2.549 -8.174 4.427 1.00 98.81 90 VAL A N 1
ATOM 669 C CA . VAL A 1 90 ? 1.286 -7.545 4.855 1.00 98.81 90 VAL A CA 1
ATOM 670 C C . VAL A 1 90 ? 0.357 -8.569 5.512 1.00 98.81 90 VAL A C 1
ATOM 672 O O . VAL A 1 90 ? -0.185 -8.308 6.584 1.00 98.81 90 VAL A O 1
ATOM 675 N N . ARG A 1 91 ? 0.204 -9.763 4.925 1.00 98.62 91 ARG A N 1
ATOM 676 C CA . ARG A 1 91 ? -0.631 -10.833 5.501 1.00 98.62 91 ARG A CA 1
ATOM 677 C C . ARG A 1 91 ? -0.044 -11.441 6.768 1.00 98.62 91 ARG A C 1
ATOM 679 O O . ARG A 1 91 ? -0.793 -11.885 7.634 1.00 98.62 91 ARG A O 1
ATOM 686 N N . GLU A 1 92 ? 1.276 -11.490 6.886 1.00 98.62 92 GLU A N 1
ATOM 687 C CA . GLU A 1 92 ? 1.946 -11.891 8.123 1.00 98.62 92 GLU A CA 1
ATOM 688 C C . GLU A 1 92 ? 1.738 -10.845 9.223 1.00 98.62 92 GLU A C 1
ATOM 690 O O . GLU A 1 92 ? 1.358 -11.210 10.333 1.00 98.62 92 GLU A O 1
ATOM 695 N N . ALA A 1 93 ? 1.883 -9.555 8.904 1.00 98.38 93 ALA A N 1
ATOM 696 C CA . ALA A 1 93 ? 1.618 -8.460 9.833 1.00 98.38 93 ALA A CA 1
ATOM 697 C C . ALA A 1 93 ? 0.160 -8.459 10.316 1.00 98.38 93 ALA A C 1
ATOM 699 O O . ALA A 1 93 ? -0.077 -8.389 11.517 1.00 98.38 93 ALA A O 1
ATOM 700 N N . GLU A 1 94 ? -0.806 -8.635 9.409 1.00 97.31 94 GLU A N 1
ATOM 701 C CA . GLU A 1 94 ? -2.233 -8.765 9.744 1.00 97.31 94 GLU A CA 1
ATOM 702 C C . GLU A 1 94 ? -2.497 -9.878 10.771 1.00 97.31 94 GLU A C 1
ATOM 704 O O . GLU A 1 94 ? -3.309 -9.704 11.674 1.00 97.31 94 GLU A O 1
ATOM 709 N N . LYS A 1 95 ? -1.788 -11.010 10.678 1.00 97.50 95 LYS A N 1
ATOM 710 C CA . LYS A 1 95 ? -1.900 -12.110 11.651 1.00 97.50 95 LYS A CA 1
ATOM 711 C C . LYS A 1 95 ? -1.147 -11.837 12.954 1.00 97.50 95 LYS A C 1
ATOM 713 O O . LYS A 1 95 ? -1.525 -12.371 13.993 1.00 97.50 95 LYS A O 1
ATOM 718 N N . ALA A 1 96 ? -0.063 -11.068 12.894 1.00 97.94 96 ALA A N 1
ATOM 719 C CA . ALA A 1 96 ? 0.844 -10.849 14.017 1.00 97.94 96 ALA A CA 1
ATOM 720 C C . ALA A 1 96 ? 0.390 -9.736 14.974 1.00 97.94 96 ALA A C 1
ATOM 722 O O . ALA A 1 96 ? 0.800 -9.747 16.132 1.00 97.94 96 ALA A O 1
ATOM 723 N N . ILE A 1 97 ? -0.434 -8.785 14.520 1.00 95.12 97 ILE A N 1
ATOM 724 C CA . ILE A 1 97 ? -0.803 -7.601 15.320 1.00 95.12 97 ILE A CA 1
ATOM 725 C C . ILE A 1 97 ? -1.688 -7.918 16.537 1.00 95.12 97 ILE A C 1
ATOM 727 O O . ILE A 1 97 ? -1.741 -7.118 17.468 1.00 95.12 97 ILE A O 1
ATOM 731 N N . GLY A 1 98 ? -2.343 -9.083 16.554 1.00 88.94 98 GLY A N 1
ATOM 732 C CA . GLY A 1 98 ? -3.300 -9.465 17.595 1.00 88.94 98 GLY A CA 1
ATOM 733 C C . GLY A 1 98 ? -4.727 -8.979 17.317 1.00 88.94 98 GLY A C 1
ATOM 734 O O . GLY A 1 98 ? -5.005 -8.405 16.266 1.00 88.94 98 GLY A O 1
ATOM 735 N N . ASN A 1 99 ? -5.633 -9.265 18.256 1.00 72.12 99 ASN A N 1
ATOM 736 C CA . ASN A 1 99 ? -7.051 -8.891 18.189 1.00 72.12 99 ASN A CA 1
ATOM 737 C C . ASN A 1 99 ? -7.349 -7.693 19.087 1.00 72.12 99 ASN A C 1
ATOM 739 O O . ASN A 1 99 ? -6.884 -7.726 20.251 1.00 72.12 99 ASN A O 1
#

pLDDT: mean 96.93, std 3.39, range [72.12, 98.88]

Organism: Nematostella vectensis (NCBI:txid45351)

InterPro domains:
  IPR013132 PseI/NeuA/B-like [PF03102] (2-99)
  IPR013785 Aldolase-type TIM barrel [G3DSA:3.20.20.70] (1-99)
  IPR051690 PseI/Nans/NeuA/B acid synthases [PTHR42966] (1-99)

Sequence (99 aa):
NHNIALLKCTSSYPAPIEEANMCMVKDLAERFNVISGLSDHTMGATVPIVATALGAKIIEKHFILDRSIGGPDASFSMNEEEFTAMVKAVREAEKAIGN

Foldseek 3Di:
DPQDEEADEDPDAQDDPVVLPLLVQLVVCVVVVHQYAHAHRHAAQPSLLVNLLNRHPDYHFAADQDLVVPDSRSVRHDHPVRVVVNVVSSVVSNVPSDD

Secondary structure (DSSP, 8-state):
----EEEEE---TTPPGGG--THHHHHHHHHHTSEEEEEE-SSSSHHHHHHHHTT-S-EEE-B-S-GGG--TTTTTSB-HHHHHHHHHHHHHHHHHS--